Protein AF-A0A9E2RCW4-F1 (afdb_monomer)

Structure (mmCIF, N/CA/C/O backbone):
data_AF-A0A9E2RCW4-F1
#
_entry.id   AF-A0A9E2RCW4-F1
#
loop_
_atom_site.group_PDB
_atom_site.id
_atom_site.type_symbol
_atom_site.label_atom_id
_atom_site.label_alt_id
_atom_site.label_comp_id
_atom_site.label_asym_id
_atom_site.label_entity_id
_atom_site.label_seq_id
_atom_site.pdbx_PDB_ins_code
_atom_site.Cartn_x
_atom_site.Cartn_y
_atom_site.Cartn_z
_atom_site.occupancy
_atom_site.B_iso_or_equiv
_atom_site.auth_seq_id
_atom_site.auth_comp_id
_atom_site.auth_asym_id
_atom_site.auth_atom_id
_atom_site.pdbx_PDB_model_num
ATOM 1 N N . MET A 1 1 ? -15.826 29.771 42.383 1.00 44.81 1 MET A N 1
ATOM 2 C CA . MET A 1 1 ? -15.973 29.899 40.917 1.00 44.81 1 MET A CA 1
ATOM 3 C C . MET A 1 1 ? -16.013 28.484 40.347 1.00 44.81 1 MET A C 1
ATOM 5 O O . MET A 1 1 ? -15.047 27.764 40.550 1.00 44.81 1 MET A O 1
ATOM 9 N N . LYS A 1 2 ? -17.145 28.018 39.799 1.00 36.09 2 LYS A N 1
ATOM 10 C CA . LYS A 1 2 ? -17.273 26.659 39.233 1.00 36.09 2 LYS A CA 1
ATOM 11 C C . LYS A 1 2 ? -16.995 26.745 37.732 1.00 36.09 2 LYS A C 1
ATOM 13 O O . LYS A 1 2 ? -17.712 27.456 37.039 1.00 36.09 2 LYS A O 1
ATOM 18 N N . ILE A 1 3 ? -15.944 26.079 37.261 1.00 49.25 3 ILE A N 1
ATOM 19 C CA . ILE A 1 3 ? -15.625 25.977 35.833 1.00 49.25 3 ILE A CA 1
ATOM 20 C C . ILE A 1 3 ? -16.480 24.842 35.266 1.00 49.25 3 ILE A C 1
ATOM 22 O O . ILE A 1 3 ? -16.369 23.703 35.715 1.00 49.25 3 ILE A O 1
ATOM 26 N N . ALA A 1 4 ? -17.370 25.170 34.332 1.00 46.88 4 ALA A N 1
ATOM 27 C CA . ALA A 1 4 ? -18.127 24.190 33.568 1.00 46.88 4 ALA A CA 1
ATOM 28 C C . ALA A 1 4 ? -17.267 23.732 32.383 1.00 46.88 4 ALA A C 1
ATOM 30 O O . ALA A 1 4 ? -16.915 24.536 31.522 1.00 46.88 4 ALA A O 1
ATOM 31 N N . LEU A 1 5 ? -16.902 22.451 32.370 1.00 50.97 5 LEU A N 1
ATOM 32 C CA . LEU A 1 5 ? -16.224 21.811 31.249 1.00 50.97 5 LEU A CA 1
ATOM 33 C C . LEU A 1 5 ? -17.283 21.447 30.200 1.00 50.97 5 LEU A C 1
ATOM 35 O O . LEU A 1 5 ? -18.126 20.587 30.446 1.00 50.97 5 LEU A O 1
ATOM 39 N N . ILE A 1 6 ? -17.266 22.126 29.054 1.00 59.34 6 ILE A N 1
ATOM 40 C CA . ILE A 1 6 ? -18.097 21.774 27.899 1.00 59.34 6 ILE A CA 1
ATOM 41 C C . ILE A 1 6 ? -17.358 20.672 27.138 1.00 59.34 6 ILE A C 1
ATOM 43 O O . ILE A 1 6 ? -16.322 20.923 26.527 1.00 59.34 6 ILE A O 1
ATOM 47 N N . ALA A 1 7 ? -17.874 19.446 27.206 1.00 52.62 7 ALA A N 1
ATOM 48 C CA . ALA A 1 7 ? -17.426 18.352 26.357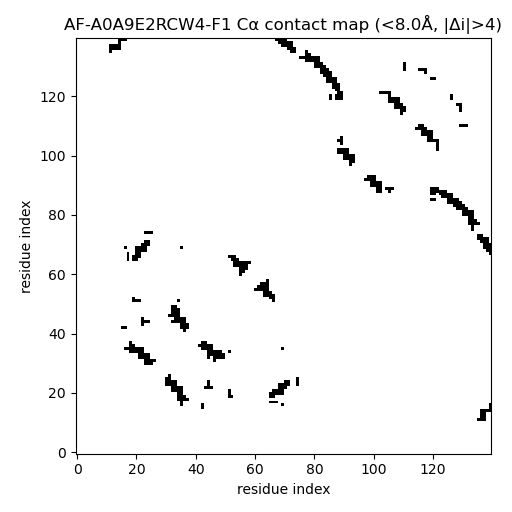 1.00 52.62 7 ALA A CA 1
ATOM 49 C C . ALA A 1 7 ? -18.026 18.551 24.958 1.00 52.62 7 ALA A C 1
ATOM 51 O O . ALA A 1 7 ? -19.226 18.366 24.763 1.00 52.62 7 ALA A O 1
ATOM 52 N N . MET A 1 8 ? -17.204 18.965 23.993 1.00 48.25 8 MET A N 1
ATOM 53 C CA . MET A 1 8 ? -17.571 18.870 22.583 1.00 48.25 8 MET A CA 1
ATOM 54 C C . MET A 1 8 ? -17.485 17.401 22.177 1.00 48.25 8 MET A C 1
ATOM 56 O O . MET A 1 8 ? -16.398 16.844 22.050 1.00 48.25 8 MET A O 1
ATOM 60 N N . THR A 1 9 ? -18.636 16.762 22.003 1.00 47.72 9 THR A N 1
ATOM 61 C CA . THR A 1 9 ? -18.730 15.489 21.291 1.00 47.72 9 THR A CA 1
ATOM 62 C C . THR A 1 9 ? -18.432 15.771 19.821 1.00 47.72 9 THR A C 1
ATOM 64 O O . THR A 1 9 ? -19.262 16.365 19.130 1.00 47.72 9 THR A O 1
ATOM 67 N N . GLY A 1 10 ? -17.227 15.423 19.367 1.00 47.94 10 GLY A N 1
ATOM 68 C CA . GLY A 1 10 ? -16.888 15.442 17.947 1.00 47.94 10 GLY A CA 1
ATOM 69 C C . GLY A 1 10 ? -17.805 14.477 17.205 1.00 47.94 10 GLY A C 1
ATOM 70 O O . GLY A 1 10 ? -17.908 13.312 17.581 1.00 47.94 10 GLY A O 1
A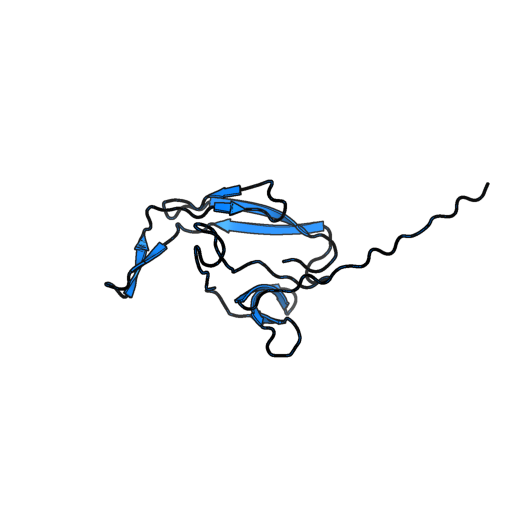TOM 71 N N . VAL A 1 11 ? -18.511 14.978 16.197 1.00 49.03 11 VAL A N 1
ATOM 72 C CA . VAL A 1 11 ? -19.222 14.132 15.240 1.00 49.03 11 VAL A CA 1
ATOM 73 C C . VAL A 1 11 ? -18.141 13.524 14.351 1.00 49.03 11 VAL A C 1
ATOM 75 O O . VAL A 1 11 ? -17.471 14.267 13.635 1.00 49.03 11 VAL A O 1
ATOM 78 N N . SER A 1 12 ? -17.915 12.214 14.441 1.00 52.25 12 SER A N 1
ATOM 79 C C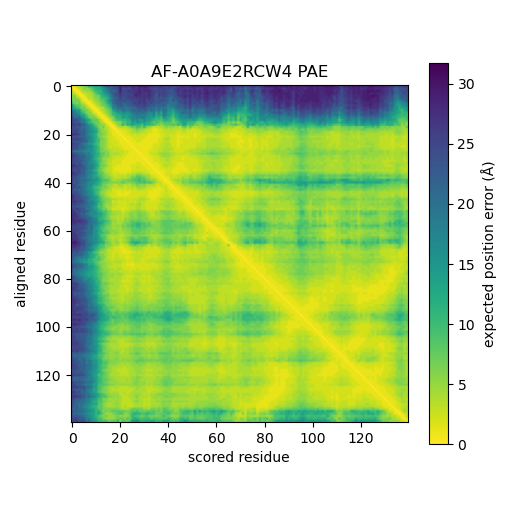A . SER A 1 12 ? -17.134 11.507 13.429 1.00 52.25 12 SER A CA 1
ATOM 80 C C . SER A 1 12 ? -17.938 11.543 12.132 1.00 52.25 12 SER A C 1
ATOM 82 O O . SER A 1 12 ? -19.086 11.102 12.081 1.00 52.25 12 SER A O 1
ATOM 84 N N . VAL A 1 13 ? -17.373 12.163 11.101 1.00 53.50 13 VAL A N 1
ATOM 85 C CA . VAL A 1 13 ? -17.889 12.020 9.742 1.00 53.50 13 VAL A CA 1
ATOM 86 C C . VAL A 1 13 ? -17.419 10.648 9.279 1.00 53.50 13 VAL A C 1
ATOM 88 O O . VAL A 1 13 ? -16.229 10.360 9.389 1.00 53.50 13 VAL A O 1
ATOM 91 N N . ALA A 1 14 ? -18.348 9.802 8.841 1.00 62.84 14 ALA A N 1
ATOM 92 C CA . ALA A 1 14 ? -17.986 8.552 8.193 1.00 62.84 14 ALA A CA 1
ATOM 93 C C . ALA A 1 14 ? -17.327 8.901 6.854 1.00 62.84 14 ALA A C 1
ATOM 95 O O . ALA A 1 14 ? -17.949 9.572 6.025 1.00 62.84 14 ALA A O 1
ATOM 96 N N . ALA A 1 15 ? -16.056 8.544 6.693 1.00 63.91 15 ALA A N 1
ATOM 97 C CA . ALA A 1 15 ? -15.407 8.559 5.392 1.00 63.91 15 ALA A CA 1
ATOM 98 C C . ALA A 1 15 ? -16.105 7.502 4.532 1.00 63.91 15 ALA A C 1
ATOM 100 O O . ALA A 1 15 ? -16.375 6.407 5.021 1.00 63.91 15 ALA A O 1
ATOM 101 N N . GLN A 1 16 ? -16.468 7.867 3.306 1.00 73.25 16 GLN A N 1
ATOM 102 C CA . GLN A 1 16 ? -17.162 6.965 2.399 1.00 73.25 16 GLN A CA 1
ATOM 103 C C . GLN A 1 16 ? -16.111 6.336 1.494 1.00 73.25 16 GLN A C 1
ATOM 105 O O . GLN A 1 16 ? -15.518 7.045 0.691 1.00 73.25 16 GLN A O 1
ATOM 110 N N . ALA A 1 17 ? -15.882 5.038 1.646 1.00 77.69 17 ALA A N 1
ATOM 111 C CA . ALA A 1 17 ? -14.952 4.301 0.809 1.00 77.69 17 ALA A CA 1
ATOM 112 C C . ALA A 1 17 ? -15.353 4.338 -0.670 1.00 77.69 17 ALA A C 1
ATOM 114 O O . ALA A 1 17 ? -16.543 4.326 -1.012 1.00 77.69 17 ALA A O 1
ATOM 115 N N . HIS A 1 18 ? -14.361 4.232 -1.551 1.00 84.50 18 HIS A N 1
ATOM 116 C CA . HIS A 1 18 ? -14.597 3.956 -2.959 1.00 84.50 18 HIS A CA 1
ATOM 117 C C . HIS A 1 18 ? -14.577 2.444 -3.203 1.00 84.50 18 HIS A C 1
ATOM 119 O O . HIS A 1 18 ? -13.744 1.685 -2.689 1.00 84.50 18 HIS A O 1
ATOM 125 N N . VAL A 1 19 ? -15.529 1.968 -4.007 1.00 88.75 19 VAL A N 1
ATOM 126 C CA . VAL A 1 19 ? -15.550 0.565 -4.432 1.00 88.75 19 VAL A CA 1
ATOM 127 C C . VAL A 1 19 ? -14.266 0.273 -5.195 1.00 88.75 19 VAL A C 1
ATOM 129 O O . VAL A 1 19 ? -14.002 0.883 -6.224 1.00 88.75 19 VAL A O 1
ATOM 132 N N . GLY A 1 20 ? -13.495 -0.707 -4.725 1.00 88.50 20 GLY A N 1
ATOM 133 C CA . GLY A 1 20 ? -12.188 -1.026 -5.306 1.00 88.50 20 GLY A CA 1
ATOM 134 C C . GLY A 1 20 ? -10.991 -0.629 -4.445 1.00 88.50 20 GLY A C 1
ATOM 135 O O . GLY A 1 20 ? -9.892 -1.124 -4.713 1.00 88.50 20 GLY A O 1
ATOM 136 N N . ASP A 1 21 ? -11.199 0.148 -3.381 1.00 91.31 21 ASP A N 1
ATOM 137 C CA . ASP A 1 21 ? -10.139 0.520 -2.448 1.00 91.31 21 ASP A CA 1
ATOM 138 C C . ASP A 1 21 ? -9.526 -0.680 -1.727 1.00 91.31 21 ASP A C 1
ATOM 140 O O . ASP A 1 21 ? -10.109 -1.771 -1.602 1.00 91.31 21 ASP A O 1
ATOM 144 N N . VAL A 1 22 ? -8.319 -0.459 -1.203 1.00 92.56 22 VAL A N 1
ATOM 145 C CA . VAL A 1 22 ? -7.668 -1.416 -0.314 1.00 92.56 22 VAL A CA 1
ATOM 146 C C . VAL A 1 22 ? -8.288 -1.298 1.074 1.00 92.56 22 VAL A C 1
ATOM 148 O O . VAL A 1 22 ? -7.887 -0.471 1.891 1.00 92.56 22 VAL A O 1
ATOM 151 N N . GLY A 1 23 ? -9.241 -2.176 1.367 1.00 93.44 23 GLY A N 1
ATOM 152 C CA . GLY A 1 23 ? -9.872 -2.275 2.675 1.00 93.44 23 GLY A CA 1
ATOM 153 C C . GLY A 1 23 ? -8.978 -2.969 3.703 1.00 93.44 23 GLY A C 1
ATOM 154 O O . GLY A 1 23 ? -8.375 -4.011 3.420 1.00 93.44 23 GLY A O 1
ATOM 155 N N . VAL A 1 24 ? -8.934 -2.432 4.921 1.00 93.19 24 VAL A N 1
ATOM 156 C CA . VAL A 1 24 ? -8.232 -2.999 6.080 1.00 93.19 24 VAL A CA 1
ATOM 157 C C . VAL A 1 24 ? -9.246 -3.456 7.127 1.00 93.19 24 VAL A C 1
ATOM 159 O O . VAL A 1 24 ? -10.126 -2.699 7.519 1.00 93.19 24 VAL A O 1
ATOM 162 N N . ALA A 1 25 ? -9.109 -4.691 7.614 1.00 93.50 25 ALA A N 1
ATOM 163 C CA . ALA A 1 25 ? -9.976 -5.238 8.658 1.00 93.50 25 ALA A CA 1
ATOM 164 C C . ALA A 1 25 ? -9.212 -6.136 9.643 1.00 93.50 25 ALA A C 1
ATOM 166 O O . ALA A 1 25 ? -8.116 -6.627 9.354 1.00 93.50 25 ALA A O 1
ATOM 167 N N . ILE A 1 26 ? -9.819 -6.401 10.803 1.00 93.94 26 ILE A N 1
ATOM 168 C CA . ILE A 1 26 ? -9.372 -7.438 11.739 1.00 93.94 26 ILE A CA 1
ATOM 169 C C . ILE A 1 26 ? -10.315 -8.634 11.641 1.00 93.94 26 ILE A C 1
ATOM 171 O O . ILE A 1 26 ? -11.480 -8.557 12.017 1.00 93.94 26 ILE A O 1
ATOM 175 N N . LEU A 1 27 ? -9.792 -9.774 11.192 1.00 93.81 27 LEU A N 1
ATOM 176 C CA . LEU A 1 27 ? -10.529 -11.034 11.147 1.00 93.81 27 LEU A CA 1
ATOM 177 C C . LEU A 1 27 ? -9.763 -12.095 11.929 1.00 93.81 27 LEU A C 1
ATOM 179 O O . LEU A 1 27 ? -8.585 -12.332 11.671 1.00 93.81 27 LEU A O 1
ATOM 183 N N . ASN A 1 28 ? -10.425 -12.744 12.891 1.00 94.31 28 ASN A N 1
ATOM 184 C CA . ASN A 1 28 ? -9.806 -13.752 13.762 1.00 94.31 28 ASN A CA 1
ATOM 185 C C . ASN A 1 28 ? -8.510 -13.246 14.424 1.00 94.31 28 ASN A C 1
ATOM 187 O O . ASN A 1 28 ? -7.491 -13.936 14.438 1.00 94.31 28 ASN A O 1
ATOM 191 N N . ASN A 1 29 ? -8.554 -12.016 14.950 1.00 92.50 29 ASN A N 1
ATOM 192 C CA . ASN A 1 29 ? -7.432 -11.362 15.630 1.00 92.50 29 ASN A CA 1
ATOM 193 C C . ASN A 1 29 ? -6.184 -11.162 14.742 1.00 92.50 29 ASN A C 1
ATOM 195 O O . ASN A 1 29 ? -5.055 -11.117 15.238 1.00 92.50 29 ASN A O 1
ATOM 199 N N . ARG A 1 30 ? -6.385 -11.054 13.423 1.00 93.19 30 ARG A N 1
ATOM 200 C CA . ARG A 1 30 ? -5.340 -10.815 12.428 1.00 93.19 30 ARG A CA 1
ATOM 201 C C . ARG A 1 30 ? -5.735 -9.668 11.502 1.00 93.19 30 ARG A C 1
ATOM 203 O O . ARG A 1 30 ? -6.866 -9.624 11.027 1.00 93.19 30 ARG A O 1
ATOM 210 N N . LEU A 1 31 ? -4.762 -8.810 11.194 1.00 91.44 31 LEU A N 1
ATOM 211 C CA . LEU A 1 31 ? -4.878 -7.815 10.132 1.00 91.44 31 LEU A CA 1
ATOM 212 C C . LEU A 1 31 ? -5.024 -8.505 8.773 1.00 91.44 31 LEU A C 1
ATOM 214 O O . LEU A 1 31 ? -4.172 -9.312 8.377 1.00 91.44 31 LEU A O 1
ATOM 218 N N . VAL A 1 32 ? -6.095 -8.176 8.066 1.00 94.56 32 VAL A N 1
ATOM 219 C CA . VAL A 1 32 ? -6.356 -8.624 6.701 1.00 94.56 32 VAL A CA 1
ATOM 220 C C . VAL A 1 32 ? -6.561 -7.417 5.797 1.00 94.56 32 VAL A C 1
ATOM 222 O O . VAL A 1 32 ? -7.082 -6.392 6.229 1.00 94.56 32 VAL A O 1
ATOM 225 N N . THR A 1 33 ? -6.147 -7.566 4.541 1.00 94.00 33 THR A N 1
ATOM 226 C CA . THR A 1 33 ? -6.473 -6.632 3.465 1.00 94.00 33 THR A CA 1
ATOM 227 C C . THR A 1 33 ? -7.436 -7.299 2.490 1.00 94.00 33 THR A C 1
ATOM 229 O O . THR A 1 33 ? -7.393 -8.523 2.291 1.00 94.00 33 THR A O 1
ATOM 232 N N . GLY A 1 34 ? -8.298 -6.503 1.879 1.00 95.12 34 GLY A N 1
ATOM 233 C CA . GLY A 1 34 ? -9.306 -6.958 0.935 1.00 95.12 34 GLY A CA 1
ATOM 234 C C . GLY A 1 34 ? -9.747 -5.837 0.012 1.00 95.12 34 GLY A C 1
ATOM 235 O O . GLY A 1 34 ? -9.238 -4.726 0.112 1.00 95.12 34 GLY A O 1
ATOM 236 N N . ILE A 1 35 ? -10.671 -6.151 -0.887 1.00 94.50 35 ILE A N 1
ATOM 237 C CA . ILE A 1 35 ? -11.357 -5.135 -1.688 1.00 94.50 35 ILE A CA 1
ATOM 238 C C . ILE A 1 35 ? -12.510 -4.570 -0.867 1.00 94.50 35 ILE A C 1
ATOM 240 O O . ILE A 1 35 ? -13.179 -5.332 -0.162 1.00 94.50 35 ILE A O 1
ATOM 244 N N . VAL A 1 36 ? -12.718 -3.259 -0.930 1.00 93.31 36 VAL A N 1
ATOM 245 C CA . VAL A 1 36 ? -13.954 -2.668 -0.419 1.00 93.31 36 VAL A CA 1
ATOM 246 C C . VAL A 1 36 ? -15.084 -2.929 -1.405 1.00 93.31 36 VAL A C 1
ATOM 248 O O . VAL A 1 36 ? -14.959 -2.647 -2.597 1.00 93.31 36 VAL A O 1
ATOM 251 N N . ASP A 1 37 ? -16.171 -3.493 -0.891 1.00 91.19 37 ASP A N 1
ATOM 252 C CA . ASP A 1 37 ? -17.424 -3.725 -1.601 1.00 91.19 37 ASP A CA 1
ATOM 253 C C . ASP A 1 37 ? -18.544 -2.953 -0.894 1.00 91.19 37 ASP A C 1
ATOM 255 O O . ASP A 1 37 ? -18.625 -2.962 0.335 1.00 91.19 37 ASP A O 1
ATOM 259 N N . ASP A 1 38 ? -19.410 -2.301 -1.662 1.00 88.56 38 ASP A N 1
ATOM 260 C CA . ASP A 1 38 ? -20.571 -1.554 -1.174 1.00 88.56 38 ASP A CA 1
ATOM 261 C C . ASP A 1 38 ? -21.906 -2.171 -1.629 1.00 88.56 38 ASP A C 1
ATOM 263 O O . ASP A 1 38 ? -22.979 -1.652 -1.311 1.00 88.56 38 ASP A O 1
ATOM 267 N N . SER A 1 39 ? -21.870 -3.314 -2.328 1.00 84.88 39 SER A N 1
ATOM 268 C CA . SER A 1 39 ? -23.035 -3.926 -2.983 1.00 84.88 39 SER A CA 1
ATOM 269 C C . SER A 1 39 ? -24.183 -4.273 -2.028 1.00 84.88 39 SER A C 1
ATOM 271 O O . SER A 1 39 ? -25.329 -4.451 -2.447 1.00 84.88 39 SER A O 1
ATOM 273 N N . SER A 1 40 ? -23.890 -4.344 -0.728 1.00 78.31 40 SER A N 1
ATOM 274 C CA . SER A 1 40 ? -24.851 -4.606 0.345 1.00 78.31 40 SER A CA 1
ATOM 275 C C . SER A 1 40 ? -25.525 -3.351 0.925 1.00 78.31 40 SER A C 1
ATOM 277 O O . SER A 1 40 ? -26.366 -3.470 1.817 1.00 78.31 40 SER A O 1
ATOM 279 N N . GLY A 1 41 ? -25.182 -2.154 0.435 1.00 80.62 41 GLY A N 1
ATOM 280 C CA . GLY A 1 41 ? -25.587 -0.875 1.030 1.00 80.62 41 GLY A CA 1
ATOM 281 C C . GLY A 1 41 ? -2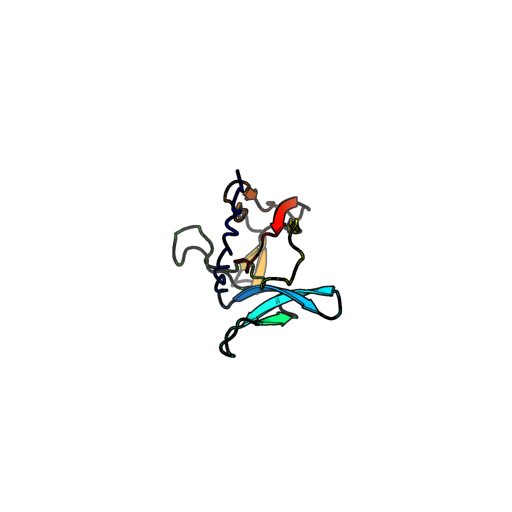4.788 -0.509 2.286 1.00 80.62 41 GLY A C 1
ATOM 282 O O . GLY A 1 41 ? -25.194 0.355 3.062 1.00 80.62 41 GLY A O 1
ATOM 283 N N . SER A 1 42 ? -23.678 -1.202 2.527 1.00 83.12 42 SER A N 1
ATOM 284 C CA . SER A 1 42 ? -22.691 -0.912 3.564 1.00 83.12 42 SER A CA 1
ATOM 285 C C . SER A 1 42 ? -21.319 -1.320 3.049 1.00 83.12 42 SER A C 1
ATOM 287 O O . SER A 1 42 ? -21.196 -2.355 2.390 1.00 83.12 42 SER A O 1
ATOM 289 N N . GLU A 1 43 ? -20.312 -0.515 3.370 1.00 87.12 43 GLU A N 1
ATOM 290 C CA . GLU A 1 43 ? -18.922 -0.771 3.005 1.00 87.12 43 GLU A CA 1
ATOM 291 C C . GLU A 1 43 ? -18.387 -1.946 3.817 1.00 87.12 43 GLU A C 1
ATOM 293 O O . GLU A 1 43 ? -18.386 -1.944 5.052 1.00 87.12 43 GLU A O 1
ATOM 298 N N . VAL A 1 44 ? -17.952 -2.987 3.115 1.00 88.88 44 VAL A N 1
ATOM 299 C CA . VAL A 1 44 ? -17.393 -4.190 3.719 1.00 88.88 44 VAL A CA 1
ATOM 300 C C . VAL A 1 44 ? -16.060 -4.531 3.077 1.00 88.88 44 VAL A C 1
ATOM 302 O O . VAL A 1 44 ? -15.895 -4.506 1.861 1.00 88.88 44 VAL A O 1
ATOM 305 N N . VAL A 1 45 ? -15.092 -4.909 3.911 1.00 92.06 45 VAL A N 1
ATOM 306 C CA . VAL A 1 45 ? -13.810 -5.429 3.433 1.00 92.06 45 VAL A CA 1
ATOM 307 C C . VAL A 1 45 ? -13.982 -6.905 3.099 1.00 92.06 45 VAL A C 1
ATOM 309 O O . VAL A 1 45 ? -14.163 -7.727 3.999 1.00 92.06 45 VAL A O 1
ATOM 312 N N . VAL A 1 46 ? -13.883 -7.255 1.816 1.00 93.88 46 VAL A N 1
ATOM 313 C CA . VAL A 1 46 ? -13.918 -8.639 1.325 1.00 93.88 46 VAL A CA 1
ATOM 314 C C . VAL A 1 46 ? -12.481 -9.167 1.212 1.00 93.88 46 VAL A C 1
ATOM 316 O O . VAL A 1 46 ? -11.746 -8.785 0.292 1.00 93.88 46 VAL A O 1
ATOM 319 N N . PRO A 1 47 ? -12.021 -10.042 2.131 1.00 94.25 47 PRO A N 1
ATOM 320 C CA . PRO A 1 47 ? -10.629 -10.477 2.149 1.00 94.25 47 PRO A CA 1
ATOM 321 C C . PRO A 1 47 ? -10.274 -11.364 0.952 1.00 94.25 47 PRO A C 1
ATOM 323 O O . PRO A 1 47 ? -11.104 -12.104 0.430 1.00 94.25 47 PRO A O 1
ATOM 326 N N . GLY A 1 48 ? -8.992 -11.371 0.582 1.00 90.38 48 GLY A N 1
ATOM 327 C CA . GLY A 1 48 ? -8.443 -12.284 -0.429 1.00 90.38 48 GLY A CA 1
ATOM 328 C C . GLY A 1 48 ? -8.043 -11.611 -1.740 1.00 90.38 48 GLY A C 1
ATOM 329 O O . GLY A 1 48 ? -7.230 -12.180 -2.473 1.00 90.38 48 GLY A O 1
ATOM 330 N N . ALA A 1 49 ? -8.512 -10.386 -1.991 1.00 91.25 49 ALA A N 1
ATOM 331 C CA . ALA A 1 49 ? -7.978 -9.539 -3.050 1.00 91.25 49 ALA A CA 1
ATOM 332 C C . ALA A 1 49 ? -6.500 -9.200 -2.777 1.00 91.25 49 ALA A C 1
ATOM 334 O O . ALA A 1 49 ? -6.102 -8.893 -1.652 1.00 91.25 49 ALA A O 1
ATOM 335 N N . ARG A 1 50 ? -5.667 -9.311 -3.816 1.00 88.06 50 ARG A N 1
ATOM 336 C CA . ARG A 1 50 ? -4.219 -9.007 -3.772 1.00 88.06 50 ARG A CA 1
ATOM 337 C C . ARG A 1 50 ? -3.753 -8.116 -4.919 1.00 88.06 50 ARG A C 1
ATOM 339 O O . ARG A 1 50 ? -2.589 -7.730 -4.951 1.00 88.06 50 ARG A O 1
ATOM 346 N N . ALA A 1 51 ? -4.641 -7.858 -5.866 1.00 86.00 51 ALA A N 1
ATOM 347 C CA . ALA A 1 51 ? -4.433 -6.978 -6.994 1.00 86.00 51 ALA A CA 1
ATOM 348 C C . ALA A 1 51 ? -5.629 -6.035 -7.027 1.00 86.00 51 ALA A C 1
ATOM 350 O O . ALA A 1 51 ? -6.766 -6.488 -6.894 1.00 86.00 51 ALA A O 1
ATOM 351 N N . PHE A 1 52 ? -5.336 -4.753 -7.174 1.00 88.25 52 PHE A N 1
ATOM 352 C CA . PHE A 1 52 ? -6.304 -3.670 -7.157 1.00 88.25 52 PHE A CA 1
ATOM 353 C C . PHE A 1 52 ? -6.121 -2.884 -8.451 1.00 88.25 52 PHE A C 1
ATOM 355 O O . PHE A 1 52 ? -4.990 -2.729 -8.926 1.00 88.25 52 PHE A O 1
ATOM 362 N N . GLY A 1 53 ? -7.237 -2.505 -9.068 1.00 83.62 53 GLY A N 1
ATOM 363 C CA . GLY A 1 53 ? -7.241 -1.717 -10.293 1.00 83.62 53 GLY A CA 1
ATOM 364 C C . GLY A 1 53 ? -7.080 -0.241 -9.963 1.00 83.62 53 GLY A C 1
ATOM 365 O O . GLY A 1 53 ? -7.581 0.203 -8.940 1.00 83.62 53 GLY A O 1
ATOM 366 N N . ALA A 1 54 ? -6.370 0.474 -10.826 1.00 80.50 54 ALA A N 1
ATOM 367 C CA . ALA A 1 54 ? -6.191 1.915 -10.755 1.00 80.50 54 ALA A CA 1
ATOM 368 C C . ALA A 1 54 ? -6.256 2.472 -12.172 1.00 80.50 54 ALA A C 1
ATOM 370 O O . ALA A 1 54 ? -5.730 1.849 -13.108 1.00 80.50 54 ALA A O 1
ATOM 371 N N . GLU A 1 55 ? -6.826 3.656 -12.324 1.00 83.56 55 GLU A N 1
ATOM 372 C CA . GLU A 1 55 ? -6.832 4.375 -13.591 1.00 83.56 55 GLU A CA 1
ATOM 373 C C . GLU A 1 55 ? -5.942 5.606 -13.474 1.00 83.56 55 GLU A C 1
ATOM 375 O O . GLU A 1 55 ? -6.046 6.378 -12.534 1.00 83.56 55 GLU A O 1
ATOM 380 N N . ILE A 1 56 ? -5.021 5.810 -14.417 1.00 85.88 56 ILE A N 1
ATOM 381 C CA . ILE A 1 56 ? -4.144 6.985 -14.383 1.00 85.88 56 ILE A CA 1
ATOM 382 C C . ILE A 1 56 ? -4.679 8.040 -15.338 1.00 85.88 56 ILE A C 1
ATOM 384 O O . ILE A 1 56 ? -4.771 7.806 -16.544 1.00 85.88 56 ILE A O 1
ATOM 388 N N . GLY A 1 57 ? -4.938 9.234 -14.813 1.00 86.00 57 GLY A N 1
ATOM 389 C CA . GLY A 1 57 ? -5.323 10.384 -15.616 1.00 86.00 57 GLY A CA 1
ATOM 390 C C . GLY A 1 57 ? -6.801 10.456 -15.976 1.00 86.00 57 GLY A C 1
ATOM 391 O O . GLY A 1 57 ? -7.121 11.230 -16.877 1.00 86.00 57 GLY A O 1
ATOM 392 N N . LEU A 1 58 ? -7.675 9.683 -15.315 1.00 85.00 58 LEU A N 1
ATOM 393 C CA . LEU A 1 58 ? -9.121 9.746 -15.550 1.00 85.00 58 LEU A CA 1
ATOM 394 C C . LEU A 1 58 ? -9.665 11.131 -15.170 1.00 85.00 58 LEU A C 1
ATOM 396 O O . LEU A 1 58 ? -10.216 11.833 -16.019 1.00 85.00 58 LEU A O 1
ATOM 400 N N . THR A 1 59 ? -9.444 11.541 -13.918 1.00 84.75 59 THR A N 1
ATOM 401 C CA . THR A 1 59 ? -9.920 12.831 -13.397 1.00 84.75 59 THR A CA 1
ATOM 402 C C . THR A 1 59 ? -8.879 13.947 -13.543 1.00 84.75 59 THR A C 1
ATOM 404 O O . THR A 1 59 ? -9.190 15.036 -14.034 1.00 84.75 59 THR A O 1
ATOM 407 N N . VAL A 1 60 ? -7.619 13.690 -13.166 1.00 87.06 60 VAL A N 1
ATOM 408 C CA . VAL A 1 60 ? -6.510 14.654 -13.292 1.00 87.06 60 VAL A CA 1
ATOM 409 C C . VAL A 1 60 ? -5.328 13.998 -14.006 1.00 87.06 60 VAL A C 1
ATOM 411 O O . VAL A 1 60 ? -4.828 12.980 -13.525 1.00 87.06 60 VAL A O 1
ATOM 414 N N . PRO A 1 61 ? -4.819 14.568 -15.118 1.00 89.75 61 PRO A N 1
ATOM 415 C CA . PRO A 1 61 ? -3.685 14.000 -15.839 1.00 89.75 61 PRO A CA 1
ATOM 416 C C . PRO A 1 61 ? -2.481 13.727 -14.930 1.00 89.75 61 PRO A C 1
ATOM 418 O O . PRO A 1 61 ? -1.972 14.633 -14.273 1.00 89.75 61 PRO A O 1
ATOM 421 N N . GLY A 1 62 ? -2.006 12.479 -14.928 1.00 85.94 62 GLY A N 1
ATOM 422 C CA . GLY A 1 62 ? -0.842 12.053 -14.144 1.00 85.94 62 GLY A CA 1
ATOM 423 C C . GLY A 1 62 ? -1.133 11.637 -12.699 1.00 85.94 62 GLY A C 1
ATOM 424 O O . GLY A 1 62 ? -0.195 11.246 -12.010 1.00 85.94 62 GLY A O 1
ATOM 425 N N . PHE A 1 63 ? -2.391 11.673 -12.257 1.00 86.44 63 PHE A N 1
ATOM 426 C CA . PHE A 1 63 ? -2.819 11.176 -10.946 1.00 86.44 63 PHE A CA 1
ATOM 427 C C . PHE A 1 63 ? -3.598 9.870 -11.094 1.00 86.44 63 PHE A C 1
ATOM 429 O O . PHE A 1 63 ? -4.261 9.660 -12.111 1.00 86.44 63 PHE A O 1
ATOM 436 N N . GLY A 1 64 ? -3.472 8.990 -10.101 1.00 85.38 64 GLY A N 1
ATOM 437 C CA . GLY A 1 64 ? -4.297 7.790 -10.008 1.00 85.38 64 GLY A CA 1
ATOM 438 C C . GLY A 1 64 ? -5.686 8.127 -9.479 1.00 85.38 64 GLY A C 1
ATOM 439 O O . GLY A 1 64 ? -5.793 8.870 -8.507 1.00 85.38 64 GLY A O 1
ATOM 440 N N . ASP A 1 65 ? -6.704 7.599 -10.146 1.00 82.56 65 ASP A N 1
ATOM 441 C CA . ASP A 1 65 ? -8.054 7.410 -9.629 1.00 82.56 65 ASP A CA 1
ATOM 442 C C . ASP A 1 65 ? -8.079 5.995 -9.046 1.00 82.56 65 ASP A C 1
ATOM 444 O O . ASP A 1 65 ? -7.972 5.019 -9.800 1.00 82.56 65 ASP A O 1
ATOM 448 N N . GLU A 1 66 ? -8.083 5.923 -7.711 1.00 82.31 66 GLU A N 1
ATOM 449 C CA . GLU A 1 66 ? -8.080 4.684 -6.920 1.00 82.31 66 GLU A CA 1
ATOM 450 C C . GLU A 1 66 ? -6.857 3.749 -7.168 1.00 82.31 66 GLU A C 1
ATOM 452 O O . GLU A 1 66 ? -6.038 3.970 -8.067 1.00 82.31 66 GLU A O 1
ATOM 457 N N . PRO A 1 67 ? -6.638 2.714 -6.331 1.00 85.75 67 PRO A N 1
ATOM 458 C CA . PRO A 1 67 ? -7.265 2.509 -5.031 1.00 85.75 67 PRO A CA 1
ATOM 459 C C . PRO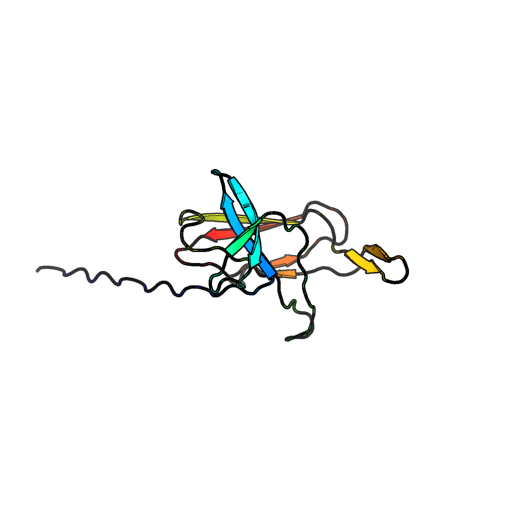 A 1 67 ? -6.717 3.485 -3.983 1.00 85.75 67 PRO A C 1
ATOM 461 O O . PRO A 1 67 ? -5.510 3.739 -3.910 1.00 85.75 67 PRO A O 1
ATOM 464 N N . GLY A 1 68 ? -7.614 3.975 -3.138 1.00 86.06 68 GLY A N 1
ATOM 465 C CA . GLY A 1 68 ? -7.311 4.507 -1.820 1.00 86.06 68 GLY A CA 1
ATOM 466 C C . GLY A 1 68 ? -7.107 3.394 -0.789 1.00 86.06 68 GLY A C 1
ATOM 467 O O . GLY A 1 68 ? -7.006 2.198 -1.107 1.00 86.06 68 GLY A O 1
ATOM 468 N N . PHE A 1 69 ? -7.023 3.794 0.476 1.00 87.50 69 PHE A N 1
ATOM 469 C CA . PHE A 1 69 ? -7.016 2.866 1.599 1.00 87.50 69 PHE A CA 1
ATOM 470 C C . PHE A 1 69 ? -8.222 3.139 2.470 1.00 87.50 69 PHE A C 1
ATOM 472 O O . PHE A 1 69 ? -8.310 4.204 3.057 1.00 87.50 69 PHE A O 1
ATOM 479 N N . PHE A 1 70 ? -9.046 2.122 2.682 1.00 89.69 70 PHE A N 1
ATOM 480 C CA . PHE A 1 70 ? -10.203 2.257 3.544 1.00 89.69 70 PHE A CA 1
ATOM 481 C C . PHE A 1 70 ? -10.055 1.469 4.839 1.00 89.69 70 PHE A C 1
ATOM 483 O O . PHE A 1 70 ? -9.570 0.329 4.859 1.00 89.69 70 PHE A O 1
ATOM 490 N N . MET A 1 71 ? -10.552 2.037 5.930 1.00 89.94 71 MET A N 1
ATOM 491 C CA . MET A 1 71 ? -10.735 1.317 7.180 1.00 89.94 71 MET A CA 1
ATOM 492 C C . MET A 1 71 ? -11.889 1.906 7.993 1.00 89.94 71 MET A C 1
ATOM 494 O O . MET A 1 71 ? -11.883 3.092 8.305 1.00 89.94 71 MET A O 1
ATOM 498 N N . THR A 1 72 ? -12.813 1.050 8.435 1.00 88.88 72 THR A N 1
ATOM 499 C CA . THR A 1 72 ? -13.896 1.443 9.348 1.00 88.88 72 THR A CA 1
ATOM 500 C C . THR A 1 72 ? -13.363 1.793 10.742 1.00 88.88 72 THR A C 1
ATOM 502 O O . THR A 1 72 ? -12.428 1.149 11.241 1.00 88.88 72 THR A O 1
ATOM 505 N N . ASP A 1 73 ? -13.994 2.757 11.405 1.00 87.19 73 ASP A N 1
ATOM 506 C CA . ASP A 1 73 ? -13.686 3.212 12.755 1.00 87.19 73 ASP A CA 1
ATOM 507 C C . ASP A 1 73 ? -13.627 2.041 13.742 1.00 87.19 73 ASP A C 1
ATOM 509 O O . ASP A 1 73 ? -14.386 1.069 13.684 1.00 87.19 73 ASP A O 1
ATOM 513 N N . GLY A 1 74 ? -12.673 2.122 14.664 1.00 88.94 74 GLY A N 1
ATOM 514 C CA . GLY A 1 74 ? -12.432 1.081 15.657 1.00 88.94 74 GLY A CA 1
ATOM 515 C C . GLY A 1 74 ? -11.772 -0.200 15.131 1.00 88.94 74 GLY A C 1
ATOM 516 O O . GLY A 1 74 ? -11.460 -1.070 15.946 1.00 88.94 74 GLY A O 1
ATOM 517 N N . THR A 1 75 ? -11.490 -0.332 13.827 1.00 91.88 75 THR A N 1
ATOM 518 C CA . THR A 1 75 ? -10.725 -1.479 13.292 1.00 91.88 75 THR A CA 1
ATOM 519 C 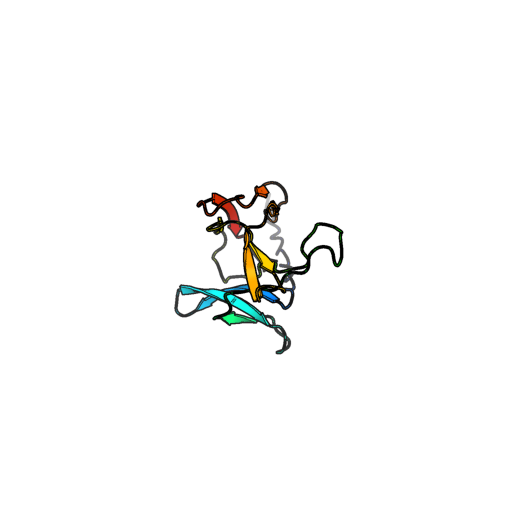C . THR A 1 75 ? -9.320 -1.544 13.893 1.00 91.88 75 THR A C 1
ATOM 521 O O . THR A 1 75 ? -8.864 -2.607 14.321 1.00 91.88 75 THR A O 1
ATOM 524 N N . LEU A 1 76 ? -8.630 -0.403 13.949 1.00 92.19 76 LEU A N 1
ATOM 525 C CA . LEU A 1 76 ? -7.371 -0.237 14.667 1.00 92.19 76 LEU A CA 1
ATOM 526 C C . LEU A 1 76 ? -7.590 0.717 15.840 1.00 92.19 76 LEU A C 1
ATOM 528 O O . LEU A 1 76 ? -8.332 1.690 15.739 1.00 92.19 76 LEU A O 1
ATOM 532 N N . ALA A 1 77 ? -6.924 0.451 16.964 1.00 92.00 77 ALA A N 1
ATOM 533 C CA . ALA A 1 77 ? -6.989 1.348 18.111 1.00 92.00 77 ALA A CA 1
ATOM 534 C C . ALA A 1 77 ? -6.390 2.717 17.752 1.00 92.00 77 ALA A C 1
ATOM 536 O O . ALA A 1 77 ? -5.327 2.778 17.126 1.00 92.00 77 ALA A O 1
ATOM 537 N N . VAL A 1 78 ? -7.020 3.801 18.208 1.00 91.56 78 VAL A N 1
ATOM 538 C CA . VAL A 1 78 ? -6.482 5.163 18.071 1.00 91.56 78 VAL A CA 1
ATOM 539 C C . VAL A 1 78 ? -5.047 5.213 18.598 1.00 91.56 78 VAL A C 1
ATOM 541 O O . VAL A 1 78 ? -4.746 4.685 19.671 1.00 91.56 78 VAL A O 1
ATOM 544 N N . GLY A 1 79 ? -4.153 5.845 17.839 1.00 92.50 79 GLY A N 1
ATOM 545 C CA . GLY A 1 79 ? -2.725 5.887 18.157 1.00 92.50 79 GLY A CA 1
ATOM 546 C C . GLY A 1 79 ? -1.912 4.720 17.587 1.00 92.50 79 GLY A C 1
ATOM 547 O O . GLY A 1 79 ? -0.684 4.744 17.683 1.00 92.50 79 GLY A O 1
ATOM 548 N N . SER A 1 80 ? -2.554 3.720 16.972 1.00 93.19 80 SER A N 1
ATOM 549 C CA . SER A 1 80 ? -1.850 2.693 16.193 1.00 93.19 80 SER A CA 1
ATOM 550 C C . SER A 1 80 ? -1.115 3.323 15.012 1.00 93.19 80 SER A C 1
ATOM 552 O O . SER A 1 80 ? -1.524 4.364 14.499 1.00 93.19 80 SER A O 1
ATOM 554 N N . SER A 1 81 ? -0.044 2.678 14.549 1.00 91.88 81 SER A N 1
ATOM 555 C CA . SER A 1 81 ? 0.649 3.086 13.328 1.00 91.88 81 SER A CA 1
ATOM 556 C C . SER A 1 81 ? 0.267 2.169 12.174 1.00 91.88 81 SER A C 1
ATOM 558 O O . SER A 1 81 ? 0.401 0.948 12.286 1.00 91.88 81 SER A O 1
ATOM 560 N N . LEU A 1 82 ? -0.188 2.766 11.073 1.00 89.75 82 LEU A N 1
ATOM 561 C CA . LEU A 1 82 ? -0.408 2.087 9.802 1.00 89.75 82 LEU A CA 1
ATOM 562 C C . LEU A 1 82 ? 0.572 2.646 8.771 1.00 89.75 82 LEU A C 1
ATOM 564 O O . LEU A 1 82 ? 0.804 3.853 8.700 1.00 89.75 82 LEU A O 1
ATOM 568 N N . GLY A 1 83 ? 1.169 1.762 7.982 1.00 91.62 83 GLY A N 1
ATOM 569 C CA . GLY A 1 83 ? 2.117 2.134 6.944 1.00 91.62 83 GLY A CA 1
ATOM 570 C C . GLY A 1 83 ? 2.412 0.972 6.015 1.00 91.62 83 GLY A C 1
ATOM 571 O O . GLY A 1 83 ? 1.944 -0.150 6.224 1.00 91.62 83 GLY A O 1
ATOM 572 N N . PHE A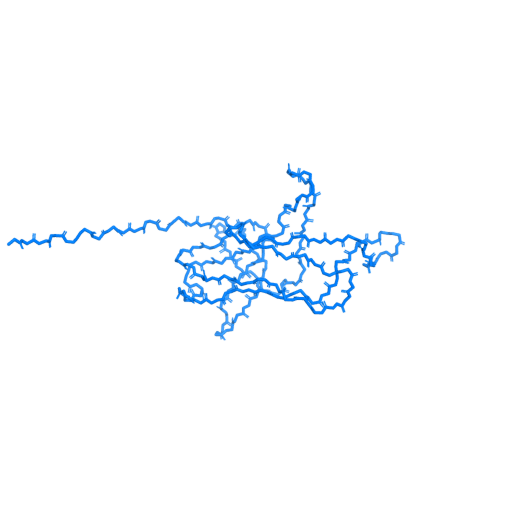 1 84 ? 3.217 1.240 4.996 1.00 92.00 84 PHE A N 1
ATOM 573 C CA . PHE A 1 84 ? 3.607 0.243 4.007 1.00 92.00 84 PHE A CA 1
ATOM 574 C C . PHE A 1 84 ? 5.089 0.354 3.656 1.00 92.00 84 PHE A C 1
ATOM 576 O O . PHE A 1 84 ? 5.772 1.318 3.994 1.00 92.00 84 PHE A O 1
ATOM 583 N N . ASN A 1 85 ? 5.576 -0.652 2.937 1.00 96.19 85 ASN A N 1
ATOM 584 C CA . ASN A 1 85 ? 6.851 -0.603 2.236 1.00 96.19 85 ASN A CA 1
ATOM 585 C C . ASN A 1 85 ? 6.636 -1.006 0.782 1.00 96.19 85 ASN A C 1
ATOM 587 O O . ASN A 1 85 ? 5.733 -1.786 0.473 1.00 96.19 85 ASN A O 1
ATOM 591 N N . ILE A 1 86 ? 7.491 -0.505 -0.102 1.00 96.25 86 ILE A N 1
ATOM 592 C CA . ILE A 1 86 ? 7.465 -0.848 -1.519 1.00 96.25 86 ILE A CA 1
ATOM 593 C C . ILE A 1 86 ? 8.443 -1.998 -1.742 1.00 96.25 86 ILE A C 1
ATOM 595 O O . ILE A 1 86 ? 9.644 -1.885 -1.493 1.00 96.25 86 ILE A O 1
ATOM 599 N N . MET A 1 87 ? 7.911 -3.130 -2.197 1.00 95.62 87 MET A N 1
ATOM 600 C CA . MET A 1 87 ? 8.676 -4.376 -2.320 1.00 95.62 87 MET A CA 1
ATOM 601 C C . MET A 1 87 ? 9.336 -4.553 -3.693 1.00 95.62 87 MET A C 1
ATOM 603 O O . MET A 1 87 ? 10.240 -5.373 -3.838 1.00 95.62 87 MET A O 1
ATOM 607 N N . SER A 1 88 ? 8.861 -3.844 -4.716 1.00 95.56 88 SER A N 1
ATOM 608 C CA . SER A 1 88 ? 9.269 -4.031 -6.110 1.00 95.56 88 SER A CA 1
ATOM 609 C C . SER A 1 88 ? 9.068 -2.743 -6.902 1.00 95.56 88 SER A C 1
ATOM 611 O O . SER A 1 88 ? 8.243 -1.911 -6.527 1.00 95.56 88 SER A O 1
ATOM 613 N N . ALA A 1 89 ? 9.786 -2.610 -8.019 1.00 96.44 89 ALA A N 1
ATOM 614 C CA . ALA A 1 89 ? 9.538 -1.540 -8.975 1.00 96.44 89 ALA A CA 1
ATOM 615 C C . ALA A 1 89 ? 8.152 -1.659 -9.610 1.00 96.44 89 ALA A C 1
ATOM 617 O O . ALA A 1 89 ? 7.597 -2.764 -9.713 1.00 96.44 89 ALA A O 1
ATOM 618 N N . VAL A 1 90 ? 7.650 -0.519 -10.086 1.00 93.00 90 VAL A N 1
ATOM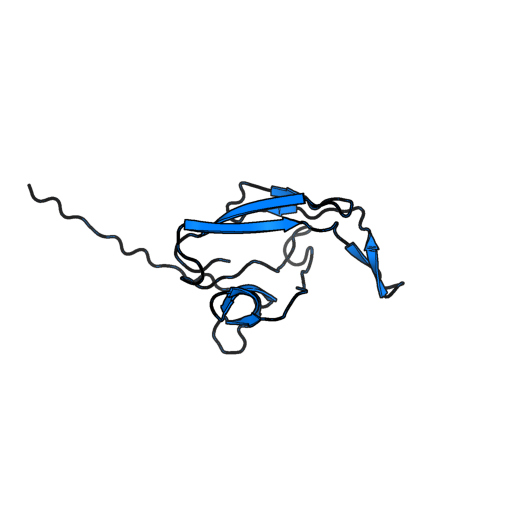 619 C CA . VAL A 1 90 ? 6.464 -0.445 -10.940 1.00 93.00 90 VAL A CA 1
ATOM 620 C C . VAL A 1 90 ? 6.700 -1.274 -12.195 1.00 93.00 90 VAL A C 1
ATOM 622 O O . VAL A 1 90 ? 7.801 -1.328 -12.750 1.00 93.00 90 VAL A O 1
ATOM 625 N N . ARG A 1 91 ? 5.645 -1.952 -12.637 1.00 92.31 91 ARG A N 1
ATOM 626 C CA . ARG A 1 91 ? 5.650 -2.701 -13.886 1.00 92.31 91 ARG A CA 1
ATOM 627 C C . ARG A 1 91 ? 4.523 -2.226 -14.770 1.00 92.31 91 ARG A C 1
ATOM 629 O O . ARG A 1 91 ? 3.440 -1.905 -14.292 1.00 92.31 91 ARG A O 1
ATOM 636 N N . LYS A 1 92 ? 4.784 -2.233 -16.068 1.00 89.19 92 LYS A N 1
ATOM 637 C CA . LYS A 1 92 ? 3.807 -1.889 -17.090 1.00 89.19 92 LYS A CA 1
ATOM 638 C C . LYS A 1 92 ? 3.220 -3.167 -17.668 1.00 89.19 92 LYS A C 1
ATOM 640 O O . LYS A 1 92 ? 3.961 -4.102 -17.961 1.00 89.19 92 LYS A O 1
ATOM 645 N N . TRP A 1 93 ? 1.904 -3.211 -17.839 1.00 87.94 93 TRP A N 1
ATOM 646 C CA . TRP A 1 93 ? 1.274 -4.274 -18.614 1.00 87.94 93 TRP A CA 1
ATOM 647 C C . TRP A 1 93 ? 1.621 -4.108 -20.096 1.00 87.94 93 TRP A C 1
ATOM 649 O O . TRP A 1 93 ? 1.358 -3.060 -20.689 1.00 87.94 93 TRP A O 1
ATOM 659 N N . ASP A 1 94 ? 2.217 -5.134 -20.691 1.00 90.12 94 ASP A N 1
ATOM 660 C CA . ASP A 1 94 ? 2.501 -5.207 -22.118 1.00 90.12 94 ASP A CA 1
ATOM 661 C C . ASP A 1 94 ? 1.495 -6.152 -22.781 1.00 90.12 94 ASP A C 1
ATOM 663 O O . ASP A 1 94 ? 1.535 -7.370 -22.596 1.00 90.12 94 ASP A O 1
ATOM 667 N N . SER A 1 95 ? 0.578 -5.584 -23.568 1.00 92.31 95 SER A N 1
ATOM 668 C CA . SER A 1 95 ? -0.457 -6.338 -24.279 1.00 92.31 95 SER A CA 1
ATOM 669 C C . SER A 1 95 ? 0.086 -7.192 -25.425 1.00 92.31 95 SER A C 1
ATOM 671 O O . SER A 1 95 ? -0.569 -8.159 -25.806 1.00 92.31 95 SER A O 1
ATOM 673 N N . GLY A 1 96 ? 1.269 -6.875 -25.962 1.00 95.62 96 GLY A N 1
ATOM 674 C CA . GLY A 1 96 ? 1.912 -7.667 -27.009 1.00 95.62 96 GLY A CA 1
ATOM 675 C C . GLY A 1 96 ? 2.477 -8.982 -26.476 1.00 95.62 96 GLY A C 1
ATOM 676 O O . GLY A 1 96 ? 2.449 -9.993 -27.176 1.00 95.62 96 GLY A O 1
ATOM 677 N N . THR A 1 97 ? 2.952 -8.982 -25.228 1.00 94.06 97 THR A N 1
ATOM 678 C CA . THR A 1 97 ? 3.481 -10.179 -24.553 1.00 94.06 97 THR A CA 1
ATOM 679 C C . THR A 1 97 ? 2.493 -10.817 -23.578 1.00 94.06 97 THR A C 1
ATOM 681 O O . THR A 1 97 ? 2.687 -11.967 -23.191 1.00 94.06 97 THR A O 1
ATOM 684 N N . GLY A 1 98 ? 1.437 -10.102 -23.180 1.00 91.88 98 GLY A N 1
ATOM 685 C CA . GLY A 1 98 ? 0.482 -10.549 -22.165 1.00 91.88 98 GLY A CA 1
ATOM 686 C C . GLY A 1 98 ? 1.107 -10.659 -20.772 1.00 91.88 98 GLY A C 1
ATOM 687 O O . GLY A 1 98 ? 0.715 -11.524 -19.989 1.00 91.88 98 GLY A O 1
ATOM 688 N N . THR A 1 99 ? 2.123 -9.841 -20.477 1.00 93.88 99 THR A N 1
ATOM 689 C CA . THR A 1 99 ? 2.871 -9.900 -19.214 1.00 93.88 99 THR A CA 1
ATOM 690 C C . THR A 1 99 ? 3.208 -8.512 -18.676 1.00 93.88 99 THR A C 1
ATOM 692 O O . THR A 1 99 ? 3.175 -7.515 -19.393 1.00 93.88 99 THR A O 1
ATOM 695 N N . PHE A 1 100 ? 3.552 -8.443 -17.388 1.00 90.75 100 PHE A N 1
ATOM 696 C CA . PHE A 1 100 ? 4.098 -7.234 -16.778 1.00 90.75 100 PHE A CA 1
ATOM 697 C C . PHE A 1 100 ? 5.603 -7.123 -17.037 1.00 90.75 100 PHE A C 1
ATOM 699 O O . PHE A 1 100 ? 6.377 -7.971 -16.585 1.00 90.75 100 PHE A O 1
ATOM 706 N N . VAL A 1 101 ? 6.016 -6.043 -17.695 1.00 94.06 101 VAL A N 1
ATOM 707 C CA . VAL A 1 101 ? 7.414 -5.723 -18.012 1.00 94.06 101 VAL A CA 1
ATOM 708 C C . VAL A 1 101 ? 7.930 -4.583 -17.133 1.00 94.06 101 VAL A C 1
ATOM 710 O O . VAL A 1 101 ? 7.156 -3.885 -16.477 1.00 94.06 101 VAL A O 1
ATOM 713 N N . ALA A 1 102 ? 9.250 -4.399 -17.091 1.00 94.19 102 ALA A N 1
ATOM 714 C CA . ALA A 1 102 ? 9.850 -3.278 -16.373 1.00 94.19 102 ALA A CA 1
ATOM 715 C C . ALA A 1 102 ? 9.342 -1.936 -16.930 1.00 94.19 102 ALA A C 1
ATOM 717 O O . ALA A 1 102 ? 9.276 -1.755 -18.147 1.00 94.19 102 ALA A O 1
ATOM 718 N N . ALA A 1 103 ? 8.989 -1.016 -16.034 1.00 92.75 103 ALA A N 1
ATOM 719 C CA . ALA A 1 103 ? 8.683 0.371 -16.366 1.00 92.75 103 ALA A CA 1
ATOM 720 C C . ALA A 1 103 ? 9.946 1.234 -16.199 1.00 92.75 103 ALA A C 1
ATOM 722 O O . ALA A 1 103 ? 10.810 0.919 -15.379 1.00 92.75 103 ALA A O 1
ATOM 723 N N . ALA A 1 104 ? 10.061 2.308 -16.981 1.00 93.56 104 ALA A N 1
ATOM 724 C CA . ALA A 1 104 ? 11.086 3.338 -16.768 1.00 93.56 104 ALA A CA 1
ATOM 725 C C . ALA A 1 104 ? 10.576 4.456 -15.839 1.00 93.56 104 ALA A C 1
ATOM 727 O O . ALA A 1 104 ? 11.322 5.359 -15.465 1.00 93.56 104 ALA A O 1
ATOM 728 N N . GLU A 1 105 ? 9.293 4.396 -15.502 1.00 91.69 105 GLU A N 1
ATOM 729 C CA . GLU A 1 105 ? 8.550 5.349 -14.706 1.00 91.69 105 GLU A CA 1
ATOM 730 C C . GLU A 1 105 ? 8.440 4.903 -13.243 1.00 91.69 105 GLU A C 1
ATOM 732 O O . GLU A 1 105 ? 8.529 3.720 -12.906 1.00 91.69 105 GLU A O 1
ATOM 737 N N . THR A 1 106 ? 8.197 5.875 -12.370 1.00 94.38 106 THR A N 1
ATOM 738 C CA . THR A 1 106 ? 7.934 5.674 -10.944 1.00 94.38 106 THR A CA 1
ATOM 739 C C . THR A 1 106 ? 6.556 6.214 -10.588 1.00 94.38 106 THR A C 1
ATOM 741 O O . THR A 1 106 ? 6.117 7.201 -11.176 1.00 94.38 106 THR A O 1
ATOM 744 N N . PHE A 1 107 ? 5.915 5.637 -9.575 1.00 91.69 107 PHE A N 1
ATOM 745 C CA . PHE A 1 107 ? 4.770 6.250 -8.908 1.00 91.69 107 PHE A CA 1
ATOM 746 C C . PHE A 1 107 ? 5.215 7.006 -7.666 1.00 91.69 107 PHE A C 1
ATOM 748 O O . PHE A 1 107 ? 6.010 6.491 -6.878 1.00 91.69 107 PHE A O 1
ATOM 755 N N . ARG A 1 108 ? 4.663 8.205 -7.483 1.00 93.31 108 ARG A N 1
ATOM 756 C CA . ARG A 1 108 ? 4.743 8.942 -6.226 1.00 93.31 108 ARG A CA 1
ATOM 757 C C . ARG A 1 108 ? 3.530 8.597 -5.379 1.00 93.31 108 ARG A C 1
ATOM 759 O O . ARG A 1 108 ? 2.407 8.793 -5.825 1.00 93.31 108 ARG A O 1
ATOM 766 N N . LEU A 1 109 ? 3.771 8.111 -4.168 1.00 91.31 109 LEU A N 1
ATOM 767 C CA . LEU A 1 109 ? 2.740 7.860 -3.173 1.00 91.31 109 LEU A CA 1
ATOM 768 C C . LEU A 1 109 ? 2.817 8.941 -2.100 1.00 91.31 109 LEU A C 1
ATOM 770 O O . LEU A 1 109 ? 3.861 9.147 -1.475 1.00 91.31 109 LEU A O 1
ATOM 774 N N . GLU A 1 110 ? 1.698 9.614 -1.888 1.00 90.12 110 GLU A N 1
ATOM 775 C CA . GLU A 1 110 ? 1.528 10.697 -0.927 1.00 90.12 110 GLU A CA 1
ATOM 776 C C . GLU A 1 110 ? 0.881 10.164 0.350 1.00 90.12 110 GLU A C 1
ATOM 778 O O . GLU A 1 110 ? -0.013 9.323 0.304 1.00 90.12 110 GLU A O 1
ATOM 783 N N . ARG A 1 111 ? 1.372 10.613 1.504 1.00 88.69 111 ARG A N 1
ATOM 784 C CA . ARG A 1 111 ? 0.740 10.338 2.796 1.00 88.69 111 ARG A CA 1
ATOM 785 C C . ARG A 1 111 ? -0.574 11.120 2.897 1.00 88.69 111 ARG A C 1
ATOM 787 O O . ARG A 1 111 ? -0.585 12.249 2.427 1.00 88.69 111 ARG A O 1
ATOM 794 N N . PRO A 1 112 ? -1.622 10.624 3.584 1.00 81.56 112 PRO A N 1
ATOM 795 C CA . PRO A 1 112 ? -2.924 11.302 3.630 1.00 81.56 112 PRO A CA 1
ATOM 796 C C . PRO A 1 112 ? -2.902 12.770 4.089 1.00 81.56 112 PRO A C 1
ATOM 798 O O . PRO A 1 112 ? -3.770 13.550 3.724 1.00 81.56 112 PRO A O 1
ATOM 801 N N . ASP A 1 113 ? -1.901 13.182 4.876 1.00 84.25 113 ASP A N 1
ATOM 802 C CA . ASP A 1 113 ? -1.741 14.580 5.304 1.00 84.25 113 ASP A CA 1
ATOM 803 C C . ASP A 1 113 ? -1.025 15.486 4.282 1.00 84.25 113 ASP A C 1
ATOM 805 O O . ASP A 1 113 ? -0.799 16.666 4.550 1.00 84.25 113 ASP A O 1
ATOM 809 N N . GLY A 1 114 ? -0.612 14.930 3.145 1.00 87.56 114 GLY A N 1
ATOM 810 C CA . GLY A 1 114 ? 0.097 15.594 2.054 1.00 87.56 114 GLY A CA 1
ATOM 811 C C . GLY A 1 114 ? 1.492 16.117 2.383 1.00 87.56 114 GLY A C 1
ATOM 812 O O . GLY A 1 114 ? 2.071 16.911 1.642 1.00 87.56 114 GLY A O 1
ATOM 813 N N . THR A 1 115 ? 2.064 15.702 3.516 1.00 90.75 115 THR A N 1
ATOM 814 C CA . THR A 1 115 ? 3.358 16.235 3.981 1.00 90.75 115 THR A CA 1
ATOM 815 C C . THR A 1 115 ? 4.545 15.329 3.673 1.00 90.75 115 THR A C 1
ATOM 817 O O . THR A 1 115 ? 5.694 15.769 3.753 1.00 90.75 115 THR A O 1
ATOM 820 N N . VAL A 1 116 ? 4.295 14.057 3.351 1.00 93.75 116 VAL A N 1
ATOM 821 C CA . VAL A 1 116 ? 5.331 13.053 3.092 1.00 93.75 116 VAL A CA 1
ATOM 822 C C . VAL A 1 116 ? 5.025 12.334 1.791 1.00 93.75 116 VAL A C 1
ATOM 824 O O . VAL A 1 116 ? 3.901 11.903 1.556 1.00 93.75 116 VAL A O 1
ATOM 827 N N . PHE A 1 117 ? 6.063 12.161 0.981 1.00 94.69 117 PHE A N 1
ATOM 828 C CA . PHE A 1 117 ? 5.998 11.498 -0.311 1.00 94.69 117 PHE A CA 1
ATOM 829 C C . PHE A 1 117 ? 7.065 10.411 -0.374 1.00 94.69 117 PHE A C 1
ATOM 831 O O . PHE A 1 117 ? 8.170 10.589 0.143 1.00 94.69 117 PHE A O 1
ATOM 838 N N . VAL A 1 118 ? 6.747 9.307 -1.040 1.00 96.38 118 VAL A N 1
ATOM 839 C CA . VAL A 1 118 ? 7.711 8.270 -1.407 1.00 96.38 118 VAL A CA 1
ATOM 840 C C . VAL A 1 118 ? 7.560 7.947 -2.885 1.00 96.38 118 VAL A C 1
ATOM 842 O O . VAL A 1 118 ? 6.451 7.745 -3.372 1.00 96.38 118 VAL A O 1
ATOM 845 N N . ASP A 1 119 ? 8.679 7.890 -3.599 1.00 96.81 119 ASP A N 1
ATOM 846 C CA . ASP A 1 119 ? 8.705 7.437 -4.985 1.00 96.81 119 ASP A CA 1
ATOM 847 C C . ASP A 1 119 ? 9.011 5.932 -5.016 1.00 96.81 119 ASP A C 1
ATOM 849 O O . ASP A 1 119 ? 9.902 5.441 -4.315 1.00 96.81 119 ASP A O 1
ATOM 853 N N . SER A 1 120 ? 8.274 5.178 -5.829 1.00 95.88 120 SER A N 1
ATOM 854 C CA . SER A 1 120 ? 8.570 3.769 -6.085 1.00 95.88 120 SER A CA 1
ATOM 855 C C . SER A 1 120 ? 9.964 3.611 -6.705 1.00 95.88 120 SER A C 1
ATOM 857 O O . SER A 1 120 ? 10.359 4.456 -7.511 1.00 95.88 120 SER A O 1
ATOM 859 N N . PRO A 1 121 ? 10.691 2.515 -6.442 1.00 97.19 121 PRO A N 1
ATOM 860 C CA . PRO A 1 121 ? 12.012 2.322 -7.020 1.00 97.19 121 PRO A CA 1
ATOM 861 C C . PRO A 1 121 ? 11.930 1.987 -8.518 1.00 97.19 121 PRO A C 1
ATOM 863 O O . PRO A 1 121 ? 10.982 1.355 -8.976 1.00 97.19 121 PRO A O 1
ATOM 866 N N . LEU A 1 122 ? 12.973 2.346 -9.273 1.00 96.56 122 LEU A N 1
ATOM 867 C CA . LEU A 1 122 ? 13.126 1.975 -10.691 1.00 96.56 122 LEU A CA 1
ATOM 868 C C . LEU A 1 122 ? 13.509 0.498 -10.894 1.00 96.56 122 LEU A C 1
ATOM 870 O O . LEU A 1 122 ? 13.408 -0.041 -11.992 1.00 96.56 122 LEU A O 1
ATOM 874 N N . THR A 1 123 ? 13.989 -0.169 -9.845 1.00 95.94 123 THR A N 1
ATOM 875 C CA . THR A 1 123 ? 14.383 -1.584 -9.865 1.00 95.94 123 THR A CA 1
ATOM 876 C C . THR A 1 123 ? 13.816 -2.313 -8.650 1.00 95.94 123 THR A C 1
ATOM 878 O O . THR A 1 123 ? 13.366 -1.682 -7.695 1.00 95.94 123 THR A O 1
ATOM 881 N N . ASN A 1 124 ? 13.811 -3.649 -8.668 1.00 96.00 124 ASN A N 1
ATOM 882 C CA . ASN A 1 124 ? 13.256 -4.464 -7.580 1.00 96.00 124 ASN A CA 1
ATOM 883 C C . ASN A 1 124 ? 14.139 -4.398 -6.325 1.00 96.00 124 ASN A C 1
ATOM 885 O O . ASN A 1 124 ? 14.904 -5.316 -6.037 1.00 96.00 124 ASN A O 1
ATOM 889 N N . THR A 1 125 ? 14.011 -3.300 -5.592 1.00 95.81 125 THR A N 1
ATOM 890 C CA . THR A 1 125 ? 14.731 -3.019 -4.357 1.00 95.81 125 THR A CA 1
ATOM 891 C C . THR A 1 125 ? 13.717 -2.664 -3.284 1.00 95.81 125 THR A C 1
ATOM 893 O O . THR A 1 125 ? 12.796 -1.886 -3.531 1.00 95.81 125 THR A O 1
ATOM 896 N N . PHE A 1 126 ? 13.890 -3.217 -2.085 1.00 97.19 126 PHE A N 1
ATOM 897 C CA . PHE A 1 126 ? 13.089 -2.812 -0.936 1.00 97.19 126 PHE A CA 1
ATOM 898 C C . PHE A 1 126 ? 13.239 -1.303 -0.714 1.00 97.19 126 PHE A C 1
ATOM 900 O O . PHE A 1 126 ? 14.356 -0.807 -0.570 1.00 97.19 126 PHE A O 1
ATOM 907 N N . THR A 1 127 ? 12.120 -0.588 -0.677 1.00 97.69 127 THR A N 1
ATOM 908 C CA . THR A 1 127 ? 12.079 0.856 -0.443 1.00 97.69 127 THR A CA 1
ATOM 909 C C . THR A 1 127 ? 11.117 1.131 0.701 1.00 97.69 127 THR A C 1
ATOM 911 O O . THR A 1 127 ? 9.966 0.689 0.674 1.00 97.69 127 THR A O 1
ATOM 914 N N . ALA A 1 128 ? 11.605 1.827 1.728 1.00 97.50 128 ALA A N 1
ATOM 915 C CA . ALA A 1 128 ? 10.777 2.214 2.861 1.00 97.50 128 ALA A CA 1
ATOM 916 C C . ALA A 1 128 ? 9.657 3.142 2.380 1.00 97.50 128 ALA A C 1
ATOM 918 O O . ALA A 1 128 ? 9.932 4.106 1.667 1.00 97.50 128 ALA A O 1
ATOM 919 N N . GLY A 1 129 ? 8.414 2.826 2.745 1.00 95.62 129 GLY A N 1
ATOM 920 C CA . GLY A 1 129 ? 7.280 3.709 2.497 1.00 95.62 129 GLY A CA 1
ATOM 921 C C . GLY A 1 129 ? 7.144 4.749 3.605 1.00 95.62 129 GLY A C 1
ATOM 922 O O . GLY A 1 129 ? 8.111 5.107 4.281 1.00 95.62 129 GLY A O 1
ATOM 923 N N . TRP A 1 130 ? 5.918 5.208 3.819 1.00 94.81 130 TRP A N 1
ATOM 924 C CA . TRP A 1 130 ? 5.573 6.033 4.968 1.00 94.81 130 TRP A CA 1
ATOM 925 C C . TRP A 1 130 ? 4.639 5.290 5.922 1.00 94.81 130 TRP A C 1
ATOM 927 O O . TRP A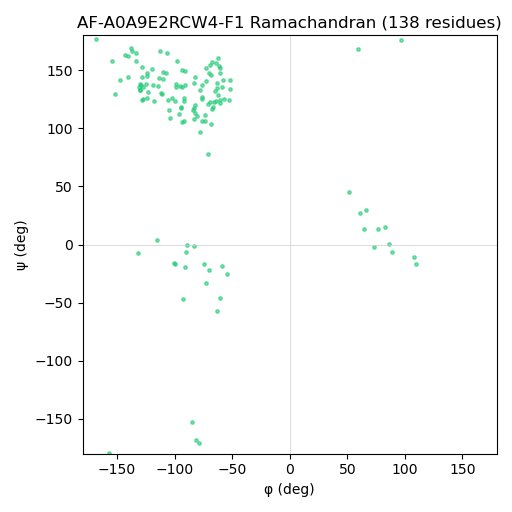 1 130 ? 4.063 4.247 5.605 1.00 94.81 130 TRP A O 1
ATOM 937 N N . ALA A 1 131 ? 4.501 5.863 7.113 1.00 93.38 131 ALA A N 1
ATOM 938 C CA . ALA A 1 131 ? 3.500 5.486 8.092 1.00 93.38 131 ALA A CA 1
ATOM 939 C C . ALA A 1 131 ? 2.831 6.746 8.657 1.00 93.38 131 ALA A C 1
ATOM 941 O O . ALA A 1 131 ? 3.401 7.845 8.625 1.00 93.38 131 ALA A O 1
ATOM 942 N N . PHE A 1 132 ? 1.629 6.572 9.189 1.00 89.81 132 PHE A N 1
ATOM 943 C CA . PHE A 1 132 ? 0.888 7.592 9.917 1.00 89.81 132 PHE A CA 1
ATOM 944 C C . PHE A 1 132 ? 0.250 6.992 11.169 1.00 89.81 132 PHE A C 1
ATOM 946 O O . PHE A 1 132 ? 0.216 5.771 11.358 1.00 89.81 132 PHE A O 1
ATOM 953 N N . THR A 1 133 ? -0.209 7.877 12.046 1.00 91.38 133 THR A N 1
ATOM 954 C CA . THR A 1 133 ? -0.931 7.508 13.261 1.00 91.38 133 THR A CA 1
ATOM 955 C C . THR A 1 133 ? -2.422 7.492 12.966 1.00 91.38 133 THR A C 1
ATOM 957 O O . THR A 1 133 ? -2.965 8.494 12.508 1.00 91.38 133 THR A O 1
ATOM 960 N N . VAL A 1 134 ? -3.080 6.375 13.263 1.00 88.94 134 VAL A N 1
ATOM 961 C CA . VAL A 1 134 ? -4.528 6.211 13.111 1.00 88.94 134 VAL A CA 1
ATOM 962 C C . VAL A 1 134 ? -5.254 7.136 14.093 1.00 88.94 134 VAL A C 1
ATOM 964 O O . VAL A 1 134 ? -5.012 7.085 15.307 1.00 88.94 134 VAL A O 1
ATOM 967 N N . GLY A 1 135 ? -6.114 7.997 13.546 1.00 85.75 135 GLY A N 1
ATOM 968 C CA . GLY A 1 135 ? -7.017 8.874 14.289 1.00 85.75 135 GLY A CA 1
ATOM 969 C C . GLY A 1 135 ? -8.291 8.159 14.745 1.00 85.75 135 GLY A C 1
ATOM 970 O O . GLY A 1 135 ? -8.372 6.938 14.707 1.00 85.75 135 GLY A O 1
ATOM 971 N N . ALA A 1 136 ? -9.275 8.927 15.209 1.00 80.94 136 ALA A N 1
ATOM 972 C CA . ALA A 1 136 ? -10.629 8.422 15.440 1.00 80.94 136 ALA A CA 1
ATOM 973 C C . ALA A 1 136 ? -11.485 8.622 14.180 1.00 80.94 136 ALA A C 1
ATOM 975 O O . ALA A 1 136 ? -11.294 9.628 13.493 1.00 80.94 136 ALA A O 1
ATOM 976 N N . GLY A 1 137 ? -12.453 7.733 13.943 1.00 78.19 137 GLY A N 1
ATOM 977 C CA . GLY A 1 137 ? -13.309 7.756 12.757 1.00 78.19 137 GLY A CA 1
ATOM 978 C C . GLY A 1 137 ? -12.818 6.824 11.650 1.00 78.19 137 GLY A C 1
ATOM 979 O O . GLY A 1 137 ? -11.770 6.185 11.772 1.00 78.19 137 GLY A O 1
ATOM 980 N N . ASP A 1 138 ? -13.608 6.749 10.581 1.00 74.69 138 ASP A N 1
ATOM 981 C CA . ASP A 1 138 ? -13.228 6.016 9.376 1.00 74.69 138 ASP A CA 1
ATOM 982 C C . ASP A 1 138 ? -12.043 6.707 8.684 1.00 74.69 138 ASP A C 1
ATOM 984 O O . ASP A 1 138 ? -11.786 7.902 8.868 1.00 74.69 138 ASP A O 1
ATOM 988 N N . PHE A 1 139 ? -11.316 5.934 7.888 1.00 78.69 139 PHE A N 1
ATOM 989 C CA . PHE A 1 139 ? -10.175 6.385 7.104 1.00 78.69 139 PHE A CA 1
ATOM 990 C C . PHE A 1 139 ? -10.411 6.066 5.629 1.00 78.69 139 PHE A C 1
ATOM 992 O O . PHE A 1 139 ? -10.765 4.926 5.331 1.00 78.69 139 PHE A O 1
ATOM 999 N N . ASP A 1 140 ? -10.192 7.067 4.775 1.00 72.50 140 ASP A N 1
ATOM 1000 C CA . ASP A 1 140 ? -10.135 7.030 3.307 1.00 72.50 140 ASP A CA 1
ATOM 1001 C C . ASP A 1 140 ? -9.067 8.041 2.839 1.00 72.50 140 ASP A C 1
ATOM 1003 O O . ASP A 1 140 ? -9.077 9.175 3.391 1.00 72.50 140 ASP A O 1
#

Secondary structure (DSSP, 8-state):
-----------PPPP-PPTT-EEEEEETTEEEEEEEE-TTSS-EEEET------EESSSSTTSEE---EEB-TTSS-TT-EEEEEE-S--EEEETTTTEEEE-S---EEE-TTSS-EEEPPSSS--EEEEEEE--SS-B-

Nearest PDB structures (foldseek):
  5svf-assembly1_A  TM=1.811E-01  e=9.103E-01  Homo sapiens
  1tu2-assembly1_B  TM=2.043E-01  e=6.540E+00  Nostoc sp. PCC 7119

Mean predicted aligned error: 7.49 Å

pLDDT: mean 85.84, std 13.26, range [36.09, 97.69]

Radius of gyration: 18.49 Å; Cα contacts (8 Å, |Δi|>4): 265; chains: 1; bounding box: 40×44×68 Å

Foldseek 3Di:
DDDDDDDDPDDFDADDADFQAFEWAQDPNDIFTATFDCPVVDTDGDGDDDDTDWDACPPHHGDIDDDDYKYFFPRDDFFDKDKDKAQFFDWDQDPVVRDTHQDCDWDWDADPVRPDIDIGDSGRDIGGTDMDTDHGHIDD

Sequence (140 aa):
MKIALIAMTGVSVAAQAHVGDVGVAILNNRLVTGIVDDSSGSEVVVPGARAFGAEIGLTVPGFGDEPGFFMTDGTLAVGSSLGFNIMSAVRKWDSGTGTFVAAAETFRLERPDGTVFVDSPLTNTFTAGWAFTVGAGDFD

Solvent-accessible surface area (backbone atoms only — not comparable to full-atom values): 8660 Å² total; per-residue (Å²): 136,86,84,80,84,81,81,80,79,76,79,70,65,77,52,78,69,56,77,47,13,44,13,47,43,66,56,94,93,34,86,44,52,11,33,26,40,47,93,81,83,49,83,40,63,46,70,78,54,86,78,72,70,62,41,76,32,77,88,46,83,86,38,71,52,50,54,55,50,26,33,61,51,76,58,60,61,68,71,39,77,52,67,56,65,40,72,48,32,49,61,38,81,35,83,92,78,72,44,75,41,86,31,97,54,63,54,77,47,70,40,97,86,71,81,47,75,38,69,45,39,75,48,80,41,80,39,82,50,62,68,48,68,41,63,85,43,33,43,98